Protein AF-A0A392VFJ2-F1 (afdb_monomer_lite)

pLDDT: mean 81.44, std 11.89, range [52.0, 94.38]

InterPro domains:
  IPR036691 Endonuclease/exonuclease/phosphatase superfamily [G3DSA:3.60.10.10] (1-58)
  IPR036691 Endonuclease/exonuclease/phosphatase superfamily [SSF56219] (3-50)

Sequence (58 aa):
MDPWLLIVVYASPRENERKDTWQNLRSLANTINIPRLMMGDFNEIASPEEKKGGVPTD

Structure (mmCIF, N/CA/C/O backbone):
data_AF-A0A392VFJ2-F1
#
_entry.id   AF-A0A392VFJ2-F1
#
loop_
_atom_site.group_PDB
_atom_site.id
_atom_site.type_symbol
_atom_site.label_atom_id
_atom_site.label_alt_id
_atom_site.label_comp_id
_atom_site.label_asym_id
_atom_site.label_entity_id
_atom_site.label_seq_id
_atom_site.pdbx_PDB_ins_code
_atom_site.C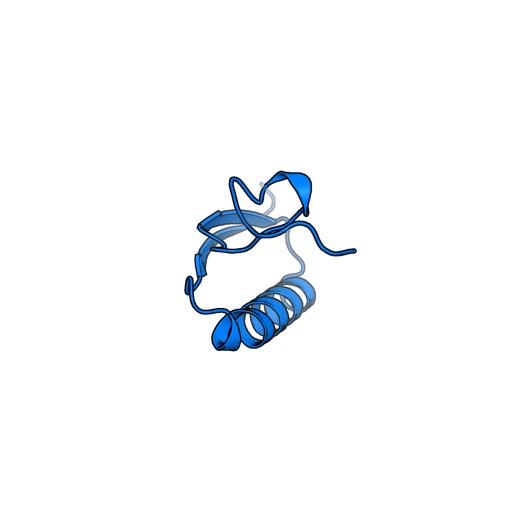artn_x
_atom_site.Cartn_y
_atom_site.Cartn_z
_atom_site.occupancy
_atom_site.B_iso_or_equiv
_atom_site.auth_seq_id
_atom_site.auth_comp_id
_atom_site.auth_asym_id
_atom_site.auth_atom_id
_atom_site.pdbx_PDB_model_num
ATOM 1 N N . MET A 1 1 ? 23.161 -1.974 -14.053 1.00 79.81 1 MET A N 1
ATOM 2 C CA . MET A 1 1 ? 22.470 -1.635 -12.797 1.00 79.81 1 MET A CA 1
ATOM 3 C C . MET A 1 1 ? 21.017 -1.986 -12.999 1.00 79.81 1 MET A C 1
ATOM 5 O O . MET A 1 1 ? 20.406 -1.402 -13.887 1.00 79.81 1 MET A O 1
ATOM 9 N N . ASP A 1 2 ? 20.502 -2.960 -12.261 1.00 88.69 2 ASP A N 1
ATOM 10 C CA . ASP A 1 2 ? 19.072 -3.259 -12.292 1.00 88.69 2 ASP A CA 1
ATOM 11 C C . ASP A 1 2 ? 18.284 -2.102 -11.655 1.00 88.69 2 ASP A C 1
ATOM 13 O O . ASP A 1 2 ? 18.747 -1.516 -10.668 1.00 88.69 2 ASP A O 1
ATOM 17 N N . PRO A 1 3 ? 17.130 -1.716 -12.225 1.00 91.50 3 PRO A N 1
ATOM 18 C CA . PRO A 1 3 ? 16.320 -0.638 -11.679 1.00 91.50 3 PRO A CA 1
ATOM 19 C C . PRO A 1 3 ? 15.713 -1.046 -10.332 1.00 91.50 3 PRO A C 1
ATOM 21 O O . PRO A 1 3 ? 15.284 -2.184 -10.145 1.00 91.50 3 PRO A O 1
ATOM 24 N N . TRP A 1 4 ? 15.632 -0.090 -9.409 1.00 94.38 4 TRP A N 1
ATOM 25 C CA . TRP A 1 4 ? 14.980 -0.254 -8.111 1.00 94.38 4 TRP A CA 1
ATOM 26 C C . TRP A 1 4 ? 14.105 0.961 -7.796 1.00 94.38 4 TRP A C 1
ATOM 28 O O . TRP A 1 4 ? 14.296 2.038 -8.367 1.00 94.38 4 TRP A O 1
ATOM 38 N N . LEU A 1 5 ? 13.136 0.787 -6.896 1.00 94.12 5 LEU A N 1
ATOM 39 C CA . LEU A 1 5 ? 12.209 1.844 -6.489 1.00 94.12 5 LEU A CA 1
ATOM 40 C C . LEU A 1 5 ? 12.311 2.172 -5.004 1.00 94.12 5 LEU A C 1
ATOM 42 O O . LEU A 1 5 ? 12.319 1.284 -4.152 1.00 94.12 5 LEU A O 1
ATOM 46 N N . LEU A 1 6 ? 12.283 3.469 -4.709 1.00 93.44 6 LEU A N 1
ATOM 47 C CA . LEU A 1 6 ? 12.000 3.987 -3.380 1.00 93.44 6 LEU A CA 1
ATOM 48 C C . LEU A 1 6 ? 10.542 4.440 -3.320 1.00 93.44 6 LEU A C 1
ATOM 50 O O . LEU A 1 6 ? 10.115 5.271 -4.120 1.00 93.44 6 LEU A O 1
ATOM 54 N N . ILE A 1 7 ? 9.791 3.912 -2.361 1.00 91.44 7 ILE A N 1
ATOM 55 C CA . ILE A 1 7 ? 8.395 4.267 -2.117 1.00 91.44 7 ILE A CA 1
ATOM 56 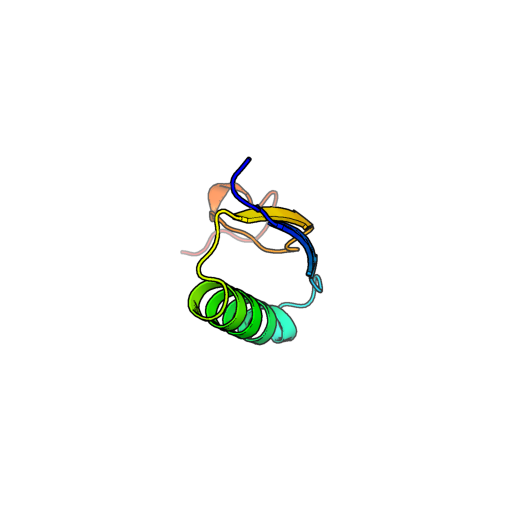C C . ILE A 1 7 ? 8.330 4.931 -0.748 1.00 91.44 7 ILE A C 1
ATOM 58 O O . ILE A 1 7 ? 8.607 4.297 0.271 1.00 91.44 7 ILE A O 1
ATOM 62 N N . VAL A 1 8 ? 7.966 6.210 -0.730 1.00 92.12 8 VAL A N 1
ATOM 63 C CA . VAL A 1 8 ? 7.792 6.968 0.511 1.00 92.12 8 VAL A CA 1
ATOM 64 C C . VAL A 1 8 ? 6.312 6.994 0.875 1.00 92.12 8 VAL A C 1
ATOM 66 O O . VAL A 1 8 ? 5.481 7.376 0.053 1.00 92.12 8 VAL A O 1
ATOM 69 N N . VAL A 1 9 ? 5.984 6.568 2.091 1.00 90.25 9 VAL A N 1
ATOM 70 C CA . VAL A 1 9 ? 4.611 6.465 2.597 1.00 90.25 9 VAL A CA 1
ATOM 71 C C . VAL A 1 9 ? 4.382 7.520 3.673 1.00 90.25 9 VAL A C 1
ATOM 73 O O . VAL A 1 9 ? 5.186 7.669 4.591 1.00 90.25 9 VAL A O 1
ATOM 76 N N . TYR A 1 10 ? 3.272 8.244 3.556 1.00 89.94 10 TYR A N 1
ATOM 77 C CA . TYR A 1 10 ? 2.746 9.104 4.611 1.00 89.94 10 TYR A CA 1
ATOM 78 C C . TYR A 1 10 ? 1.266 8.775 4.793 1.00 89.94 10 TYR A C 1
ATOM 80 O O . TYR A 1 10 ? 0.417 9.212 4.015 1.00 89.94 10 TYR A O 1
ATOM 88 N N . ALA A 1 11 ? 0.982 7.907 5.755 1.00 87.38 11 ALA A N 1
ATOM 89 C CA . ALA A 1 11 ? -0.352 7.397 6.025 1.00 87.38 11 ALA A CA 1
ATOM 90 C C . ALA A 1 11 ? -1.076 8.247 7.073 1.00 87.38 11 ALA A C 1
ATOM 92 O O . ALA A 1 11 ? -0.456 8.953 7.867 1.00 87.38 11 ALA A O 1
ATOM 93 N N . SER A 1 12 ? -2.405 8.169 7.082 1.00 83.88 12 SER A N 1
ATOM 94 C CA . SER A 1 12 ? -3.225 8.890 8.052 1.00 83.88 12 SER A CA 1
ATOM 95 C C . SER A 1 12 ? -3.140 8.265 9.453 1.00 83.88 12 SER A C 1
ATOM 97 O O . SER A 1 12 ? -3.192 7.041 9.569 1.00 83.88 12 SER A O 1
ATOM 99 N N . PRO A 1 13 ? -3.101 9.070 10.534 1.00 79.38 13 PRO A N 1
ATOM 100 C CA . PRO A 1 13 ? -3.168 8.584 11.918 1.00 79.38 13 PRO A CA 1
ATOM 101 C C . PRO A 1 13 ? -4.553 8.071 12.326 1.00 79.38 13 PRO A C 1
ATOM 103 O O . PRO A 1 13 ? -4.721 7.559 13.435 1.00 79.38 13 PRO A O 1
ATOM 106 N N . ARG A 1 14 ? -5.572 8.233 11.475 1.00 80.12 14 ARG A N 1
ATOM 107 C CA . ARG A 1 14 ? -6.950 7.874 11.805 1.00 80.12 14 ARG A CA 1
ATOM 108 C C . ARG A 1 14 ? -7.190 6.380 11.632 1.00 80.12 14 ARG A C 1
ATOM 110 O O . ARG A 1 14 ? -6.962 5.819 10.564 1.00 80.12 14 ARG A O 1
ATOM 117 N N . GLU A 1 15 ? -7.730 5.745 12.668 1.00 76.56 15 GLU A N 1
ATOM 118 C CA . GLU A 1 15 ? -7.931 4.292 12.699 1.00 76.56 15 GLU A CA 1
ATOM 119 C C . GLU A 1 15 ? -8.845 3.774 11.580 1.00 76.56 15 GLU A C 1
ATOM 121 O O . GLU A 1 15 ? -8.600 2.715 11.010 1.00 76.56 15 GLU A O 1
ATOM 126 N N . ASN A 1 16 ? -9.866 4.542 11.205 1.00 78.81 16 ASN A N 1
ATOM 127 C CA . ASN A 1 16 ? -10.777 4.184 10.120 1.00 78.81 16 ASN A CA 1
ATOM 128 C C . ASN A 1 16 ? -10.108 4.183 8.731 1.00 78.81 16 ASN A C 1
ATOM 130 O O . ASN A 1 16 ? -10.583 3.483 7.845 1.00 78.81 16 ASN A O 1
ATOM 134 N N . GLU A 1 17 ? -9.008 4.917 8.542 1.00 80.75 17 GLU A N 1
ATOM 135 C CA . GLU A 1 17 ? -8.290 5.045 7.260 1.00 80.75 17 GLU A CA 1
ATOM 136 C C . GLU A 1 17 ? -7.104 4.055 7.147 1.00 80.75 17 GLU A C 1
ATOM 138 O O . GLU A 1 17 ? -6.509 3.873 6.078 1.00 80.75 17 GLU A O 1
ATOM 143 N N . ARG A 1 18 ? -6.787 3.345 8.238 1.00 81.12 18 ARG A N 1
ATOM 144 C CA . ARG A 1 18 ? -5.717 2.334 8.317 1.00 81.12 18 ARG A CA 1
ATOM 145 C C . ARG A 1 18 ? -5.942 1.140 7.400 1.00 81.12 18 ARG A C 1
ATOM 147 O O . ARG A 1 18 ? -5.044 0.712 6.672 1.00 81.12 18 ARG A O 1
ATOM 154 N N . LYS A 1 19 ? -7.166 0.605 7.403 1.00 81.62 19 LYS A N 1
ATOM 155 C CA . LYS A 1 19 ? -7.527 -0.566 6.590 1.00 81.62 19 LYS A CA 1
ATOM 156 C C . LYS A 1 19 ? -7.314 -0.291 5.102 1.00 81.62 19 LYS A C 1
ATOM 158 O O . LYS A 1 19 ? -6.744 -1.132 4.403 1.00 81.62 19 LYS A O 1
ATOM 163 N N . ASP A 1 20 ? -7.725 0.889 4.657 1.00 85.81 20 ASP A N 1
ATOM 164 C CA . ASP A 1 20 ? -7.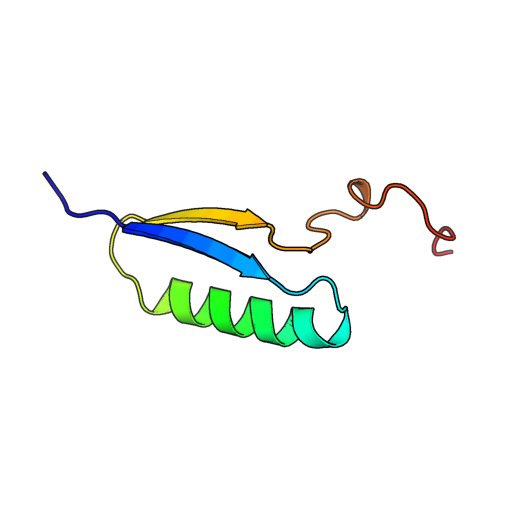614 1.322 3.266 1.00 85.81 20 ASP A CA 1
ATOM 165 C C . ASP A 1 20 ? -6.148 1.560 2.890 1.00 85.81 20 ASP A C 1
ATOM 167 O O . ASP A 1 20 ? -5.685 1.087 1.850 1.00 85.81 20 ASP A O 1
ATOM 171 N N . THR A 1 21 ? -5.371 2.176 3.787 1.00 86.69 21 THR A N 1
ATOM 172 C CA . THR A 1 21 ? -3.916 2.339 3.630 1.00 86.69 21 THR A CA 1
ATOM 173 C C . THR A 1 21 ? -3.226 0.992 3.400 1.00 86.69 21 THR A C 1
ATOM 175 O O . THR A 1 21 ? -2.482 0.831 2.431 1.00 86.69 21 THR A O 1
ATOM 178 N N . TRP A 1 22 ? -3.519 -0.025 4.214 1.00 86.62 22 TRP A N 1
ATOM 179 C CA . TRP A 1 22 ? -2.940 -1.359 4.031 1.00 86.62 22 TRP A CA 1
ATOM 180 C C . TRP A 1 22 ? -3.383 -2.060 2.753 1.00 86.62 22 TRP A C 1
ATOM 182 O O . TRP A 1 22 ? -2.600 -2.795 2.149 1.00 86.62 22 TRP A O 1
ATOM 192 N N . GLN A 1 23 ? -4.641 -1.893 2.342 1.00 89.81 23 GLN A N 1
ATOM 193 C CA . GLN A 1 23 ? -5.110 -2.438 1.067 1.00 89.81 23 GLN A CA 1
ATOM 194 C C . GLN A 1 23 ? -4.346 -1.815 -0.105 1.00 89.81 23 GLN A C 1
ATOM 196 O O . GLN A 1 23 ? -3.873 -2.552 -0.973 1.00 89.81 23 GLN A O 1
ATOM 201 N N . ASN A 1 24 ? -4.126 -0.501 -0.073 1.00 89.00 24 ASN A N 1
ATOM 202 C CA . ASN A 1 24 ? -3.347 0.210 -1.083 1.00 89.00 24 ASN A CA 1
ATOM 203 C C . ASN A 1 24 ? -1.882 -0.243 -1.104 1.00 89.00 24 ASN A C 1
ATOM 205 O O . ASN A 1 24 ? -1.355 -0.552 -2.172 1.00 89.00 24 ASN A O 1
ATOM 209 N N . LEU A 1 25 ? -1.239 -0.371 0.062 1.00 89.12 25 LEU A N 1
ATOM 210 C CA . LEU A 1 25 ? 0.143 -0.857 0.161 1.00 89.12 25 LEU A CA 1
ATOM 211 C C . LEU A 1 25 ? 0.293 -2.295 -0.353 1.00 89.12 25 LEU A C 1
ATOM 213 O O . LEU A 1 25 ? 1.253 -2.588 -1.064 1.00 89.12 25 LEU A O 1
ATOM 217 N N . ARG A 1 26 ? -0.666 -3.186 -0.058 1.00 90.00 26 ARG A N 1
ATOM 218 C CA . ARG A 1 26 ? -0.686 -4.559 -0.596 1.00 90.00 26 ARG A CA 1
ATOM 219 C C . ARG A 1 26 ? -0.875 -4.583 -2.110 1.00 90.00 26 ARG A C 1
ATOM 221 O O . ARG A 1 26 ? -0.187 -5.332 -2.796 1.00 90.00 26 ARG A O 1
ATOM 228 N N . SER A 1 27 ? -1.773 -3.755 -2.636 1.00 91.81 27 SER A N 1
ATOM 229 C CA . SER A 1 27 ? -1.984 -3.632 -4.081 1.00 91.81 27 SER A CA 1
ATOM 230 C C . SER A 1 27 ? -0.716 -3.143 -4.790 1.00 91.81 27 SER A C 1
ATOM 232 O O . SER A 1 27 ? -0.249 -3.760 -5.751 1.00 91.81 27 SER A O 1
ATOM 234 N N . LEU A 1 28 ? -0.081 -2.100 -4.246 1.00 89.69 28 LEU A N 1
ATOM 235 C CA . LEU A 1 28 ? 1.188 -1.566 -4.738 1.00 89.69 28 LEU A CA 1
ATOM 236 C C . LEU A 1 28 ? 2.294 -2.629 -4.695 1.00 89.69 28 LEU A C 1
ATOM 238 O O . LEU A 1 28 ? 3.063 -2.781 -5.644 1.00 89.69 28 LEU A O 1
ATOM 242 N N . ALA A 1 29 ? 2.333 -3.405 -3.612 1.00 87.06 29 ALA A N 1
ATOM 243 C CA . ALA A 1 29 ? 3.292 -4.476 -3.420 1.00 87.06 29 ALA A CA 1
ATOM 244 C C . ALA A 1 29 ? 3.167 -5.611 -4.448 1.00 87.06 29 ALA A C 1
ATOM 246 O O . ALA A 1 29 ? 4.188 -6.148 -4.875 1.00 87.06 29 ALA A O 1
ATOM 247 N N . ASN A 1 30 ? 1.941 -5.945 -4.849 1.00 89.88 30 ASN A N 1
ATOM 248 C CA . ASN A 1 30 ? 1.659 -6.973 -5.853 1.00 89.88 30 ASN A CA 1
ATOM 249 C C . ASN A 1 30 ? 1.856 -6.479 -7.293 1.00 89.88 30 ASN A C 1
ATOM 251 O O . ASN A 1 30 ? 2.018 -7.286 -8.202 1.00 89.88 30 ASN A O 1
ATOM 255 N N . THR A 1 31 ? 1.816 -5.163 -7.509 1.00 92.25 31 THR A N 1
ATOM 256 C CA . THR A 1 31 ? 1.932 -4.564 -8.846 1.00 92.25 31 THR A CA 1
ATOM 257 C C . THR A 1 31 ? 3.392 -4.314 -9.238 1.00 92.25 31 THR A C 1
ATOM 259 O O . THR A 1 31 ? 3.745 -4.377 -10.415 1.00 92.25 31 THR A O 1
ATOM 262 N N . ILE A 1 32 ? 4.263 -4.028 -8.265 1.00 91.56 32 ILE A N 1
ATOM 263 C CA . ILE A 1 32 ? 5.669 -3.691 -8.513 1.00 91.56 32 ILE A CA 1
ATOM 264 C C . ILE A 1 32 ? 6.548 -4.944 -8.430 1.00 91.56 32 ILE A C 1
ATOM 266 O O . ILE A 1 32 ? 6.854 -5.428 -7.340 1.00 91.56 32 ILE A O 1
ATOM 270 N N . ASN A 1 33 ? 7.023 -5.394 -9.595 1.00 90.12 33 ASN A N 1
ATOM 271 C CA . ASN A 1 33 ? 7.861 -6.589 -9.768 1.00 90.12 33 ASN A CA 1
ATOM 272 C C . ASN A 1 33 ? 9.376 -6.307 -9.820 1.00 90.12 33 ASN A C 1
ATOM 274 O O . ASN A 1 33 ? 10.146 -7.155 -10.265 1.00 90.12 33 ASN A O 1
ATOM 278 N N . ILE A 1 34 ? 9.813 -5.122 -9.390 1.00 92.56 34 ILE A N 1
ATOM 279 C CA . ILE A 1 34 ? 11.236 -4.759 -9.292 1.00 92.56 34 ILE A CA 1
ATOM 280 C C . ILE A 1 34 ? 11.647 -4.566 -7.827 1.00 92.56 34 ILE A C 1
ATOM 282 O O . ILE A 1 34 ? 10.773 -4.301 -6.992 1.00 92.56 34 ILE A O 1
ATOM 286 N N . PRO A 1 35 ? 12.947 -4.690 -7.488 1.00 92.94 35 PRO A N 1
ATOM 287 C CA . PRO A 1 35 ? 13.433 -4.440 -6.135 1.00 92.94 35 PRO A CA 1
ATOM 288 C C . PRO A 1 35 ? 12.930 -3.096 -5.605 1.00 92.94 35 PRO A C 1
ATOM 290 O O . PRO A 1 35 ? 13.038 -2.067 -6.277 1.00 92.94 35 PRO A O 1
ATOM 293 N N . ARG A 1 36 ? 12.353 -3.103 -4.402 1.00 91.44 36 ARG A N 1
ATOM 294 C CA . ARG A 1 36 ? 11.723 -1.919 -3.817 1.00 91.44 36 ARG A CA 1
ATOM 295 C C . ARG A 1 36 ? 12.015 -1.789 -2.335 1.00 91.44 36 ARG A C 1
ATOM 297 O O . ARG A 1 36 ? 11.980 -2.773 -1.601 1.00 91.44 36 ARG A O 1
ATOM 304 N N . LEU A 1 37 ? 12.240 -0.553 -1.916 1.00 91.75 37 LEU A N 1
ATOM 305 C CA . LEU A 1 37 ? 12.343 -0.144 -0.525 1.00 91.75 37 LEU A CA 1
ATOM 306 C C . LEU A 1 37 ? 11.145 0.749 -0.199 1.00 91.75 37 LEU A C 1
ATOM 308 O O . LEU A 1 37 ? 10.860 1.696 -0.929 1.00 91.75 37 LEU A O 1
ATOM 312 N N . MET A 1 38 ? 10.441 0.440 0.886 1.00 91.88 38 MET A N 1
ATOM 313 C CA . MET A 1 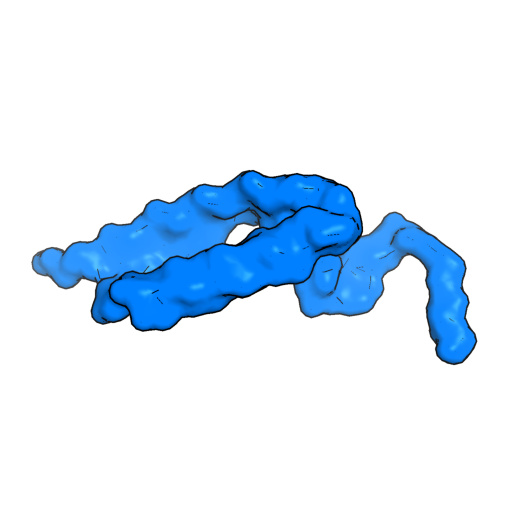38 ? 9.353 1.264 1.413 1.00 91.88 38 MET A CA 1
ATOM 314 C C . MET A 1 38 ? 9.809 1.912 2.718 1.00 91.88 38 MET A C 1
ATOM 316 O O . MET A 1 38 ? 10.336 1.223 3.58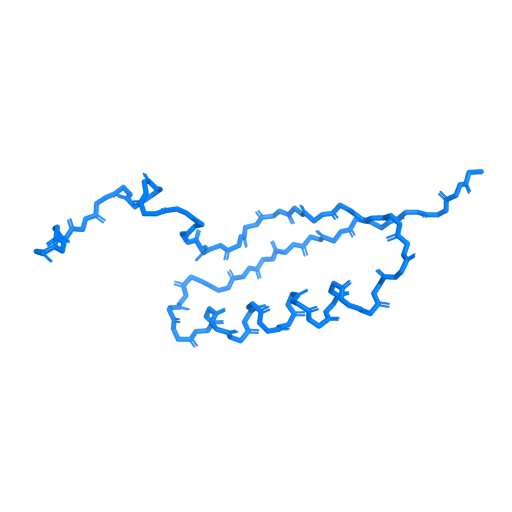8 1.00 91.88 38 MET A O 1
ATOM 320 N N . MET A 1 39 ? 9.617 3.222 2.854 1.00 91.44 39 MET A N 1
ATOM 321 C CA . MET A 1 39 ? 9.964 3.973 4.064 1.00 91.44 39 MET A CA 1
ATOM 322 C C . MET A 1 39 ? 8.985 5.124 4.306 1.00 91.44 39 MET A C 1
ATOM 324 O O . MET A 1 39 ? 8.290 5.541 3.386 1.00 91.44 39 MET A O 1
ATOM 328 N N . GLY A 1 40 ? 8.959 5.671 5.517 1.00 90.19 40 GLY A N 1
ATOM 329 C CA . GLY A 1 40 ? 8.142 6.835 5.862 1.00 90.19 40 GLY A CA 1
ATOM 330 C C . GLY A 1 40 ? 7.339 6.623 7.138 1.00 90.19 40 GLY A C 1
ATOM 331 O O . GLY A 1 40 ? 7.701 5.787 7.965 1.00 90.19 40 GLY A O 1
ATOM 332 N N . ASP A 1 41 ? 6.271 7.399 7.290 1.00 86.56 41 ASP A N 1
ATOM 333 C CA . ASP A 1 41 ? 5.373 7.342 8.439 1.00 86.56 41 ASP A CA 1
ATOM 334 C C . AS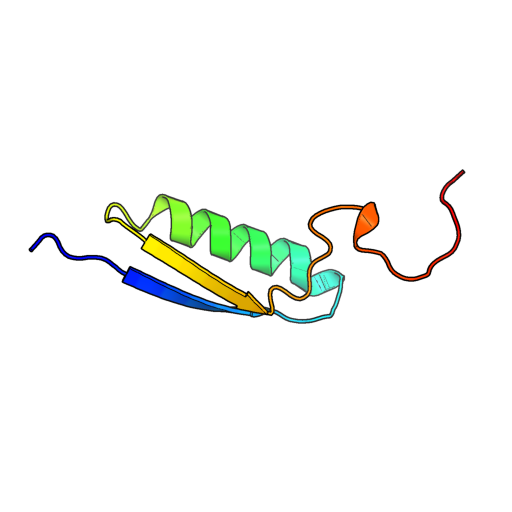P A 1 41 ? 4.102 6.584 8.052 1.00 86.56 41 ASP A C 1
ATOM 336 O O . ASP A 1 41 ? 3.239 7.082 7.324 1.00 86.56 41 ASP A O 1
ATOM 340 N N . PHE A 1 42 ? 4.016 5.340 8.515 1.00 83.62 42 PHE A N 1
ATOM 341 C CA . PHE A 1 42 ? 2.865 4.476 8.279 1.00 83.62 42 PHE A CA 1
ATOM 342 C C . PHE A 1 42 ? 1.719 4.749 9.262 1.00 83.62 42 PHE A C 1
ATOM 344 O O . PHE A 1 42 ? 0.629 4.229 9.039 1.00 83.62 42 PHE A O 1
ATOM 351 N N . ASN A 1 43 ? 1.932 5.562 10.311 1.00 80.88 43 ASN A N 1
ATOM 352 C CA . ASN A 1 43 ? 0.923 5.923 11.317 1.00 80.88 43 ASN A CA 1
ATOM 353 C C . ASN A 1 43 ? 0.137 4.715 11.889 1.00 80.88 43 ASN A C 1
ATOM 355 O O . ASN A 1 43 ? -1.038 4.778 12.283 1.00 80.88 43 ASN A O 1
ATOM 359 N N . GLU A 1 44 ? 0.842 3.591 11.952 1.00 70.62 44 GLU A N 1
ATOM 360 C CA . GLU A 1 44 ? 0.354 2.246 12.210 1.00 70.62 44 GLU A CA 1
ATOM 361 C C . GLU A 1 44 ? 1.125 1.636 13.374 1.00 70.62 44 GLU A C 1
ATOM 363 O O . GLU A 1 44 ? 2.304 1.918 13.571 1.00 70.62 44 GLU A O 1
ATOM 368 N N . ILE A 1 45 ? 0.435 0.799 14.143 1.00 68.31 45 ILE A N 1
ATOM 369 C CA . ILE A 1 45 ? 1.032 0.017 15.223 1.00 68.31 45 ILE A CA 1
ATOM 370 C C . ILE A 1 45 ? 1.323 -1.354 14.610 1.00 68.31 45 ILE A C 1
ATOM 372 O O . ILE A 1 45 ? 0.416 -2.175 14.487 1.00 68.31 45 ILE A O 1
ATOM 376 N N . ALA A 1 46 ? 2.558 -1.581 14.166 1.00 66.94 46 ALA A N 1
ATOM 377 C CA . ALA A 1 46 ? 2.973 -2.840 13.553 1.00 66.94 46 ALA A CA 1
ATOM 378 C C . ALA A 1 46 ? 3.098 -3.966 14.592 1.00 66.94 46 ALA A C 1
ATOM 380 O O . ALA A 1 46 ? 2.900 -5.135 14.259 1.00 66.94 46 ALA A O 1
ATOM 381 N N . SER A 1 47 ? 3.372 -3.617 15.851 1.00 66.50 47 SER A N 1
ATOM 382 C CA . SER A 1 47 ? 3.298 -4.528 16.994 1.00 66.50 47 SER A CA 1
ATOM 383 C C . SER A 1 47 ? 2.534 -3.902 18.167 1.00 66.50 47 SER A C 1
ATOM 385 O O . SER A 1 47 ? 2.729 -2.717 18.440 1.00 66.50 47 SER A O 1
ATOM 387 N N . PRO A 1 48 ? 1.741 -4.675 18.943 1.00 63.38 48 PRO A N 1
ATOM 388 C CA . PRO A 1 48 ? 1.168 -4.218 20.213 1.00 63.38 48 PRO A CA 1
ATOM 389 C C . PRO A 1 48 ? 2.183 -3.546 21.151 1.00 63.38 48 PRO A C 1
ATOM 391 O O . PRO A 1 48 ? 1.811 -2.679 21.938 1.00 63.38 48 PRO A O 1
ATOM 394 N N . GLU A 1 49 ? 3.461 -3.913 21.043 1.00 66.69 49 GLU A N 1
ATOM 395 C CA . GLU A 1 49 ? 4.573 -3.380 21.837 1.00 66.69 49 GLU A CA 1
ATOM 396 C C . GLU A 1 49 ? 4.943 -1.931 21.468 1.00 66.69 49 GLU A C 1
ATOM 398 O O . GLU A 1 49 ? 5.522 -1.214 22.283 1.00 66.69 49 GLU A O 1
ATOM 403 N N . GLU A 1 50 ? 4.573 -1.455 20.275 1.00 63.47 50 GLU A N 1
ATOM 404 C CA . GLU A 1 50 ? 4.746 -0.052 19.866 1.00 63.47 50 GLU A CA 1
ATOM 405 C C . GLU A 1 50 ? 3.704 0.876 20.498 1.00 63.47 50 GLU A C 1
ATOM 407 O O . GLU A 1 50 ? 3.849 2.103 20.481 1.00 63.47 50 GLU A O 1
ATOM 412 N N . LYS A 1 51 ? 2.647 0.309 21.091 1.00 62.69 51 LYS A N 1
ATOM 413 C CA . LYS A 1 51 ? 1.584 1.066 21.745 1.00 62.69 51 LYS A CA 1
ATOM 414 C C . LYS A 1 51 ? 2.099 1.651 23.062 1.00 62.69 51 LYS A C 1
ATOM 416 O O . LYS A 1 51 ? 1.927 1.093 24.143 1.00 62.69 51 LYS A O 1
ATOM 421 N N . LYS A 1 52 ? 2.732 2.822 22.986 1.00 58.69 52 LYS A N 1
ATOM 422 C CA . LYS A 1 52 ? 3.204 3.583 24.150 1.00 58.69 52 LYS A CA 1
ATOM 423 C C . LYS A 1 52 ? 2.023 4.296 24.834 1.00 58.69 52 LYS A C 1
ATOM 425 O O . LYS A 1 52 ? 1.866 5.508 24.727 1.00 58.69 52 LYS A O 1
ATOM 430 N N . GLY A 1 53 ? 1.180 3.520 25.520 1.00 66.38 53 GLY A N 1
ATOM 431 C CA . GLY A 1 53 ? 0.015 3.992 26.280 1.00 66.38 53 GLY A CA 1
ATOM 432 C C . GLY A 1 53 ? -1.342 3.549 25.712 1.00 66.38 53 GLY A C 1
ATOM 433 O O . GLY A 1 53 ? -1.572 3.551 24.505 1.00 66.38 53 GLY A O 1
ATOM 434 N N . GLY A 1 54 ? -2.246 3.162 26.617 1.00 63.44 54 GLY A N 1
ATOM 435 C CA . GLY A 1 54 ? -3.597 2.654 26.352 1.00 63.44 54 GLY A CA 1
ATOM 436 C C . GLY A 1 54 ? -4.052 1.711 27.474 1.00 63.44 54 GLY A C 1
ATOM 437 O O . GLY A 1 54 ? -3.212 1.197 28.210 1.00 63.44 54 GLY A O 1
ATOM 438 N N . VAL A 1 55 ? -5.363 1.498 27.631 1.00 61.56 55 VAL A N 1
ATOM 439 C CA . VAL A 1 55 ? -5.898 0.516 28.595 1.00 61.56 55 VAL A CA 1
ATOM 440 C C . VAL A 1 55 ? -5.443 -0.887 28.157 1.00 61.56 55 VAL A C 1
ATOM 442 O O . VAL A 1 55 ? -5.579 -1.193 26.966 1.00 61.56 55 VAL A O 1
ATOM 445 N N . PRO A 1 56 ? -4.881 -1.717 29.057 1.00 54.69 56 PRO A N 1
ATOM 446 C CA . PRO A 1 56 ? -4.594 -3.115 28.758 1.00 54.69 56 PRO A CA 1
ATOM 447 C C . PRO A 1 56 ? -5.869 -3.806 28.276 1.00 54.69 56 PRO A C 1
ATOM 449 O O . PRO A 1 56 ? -6.935 -3.613 28.858 1.00 54.69 56 PRO A O 1
ATOM 452 N N . THR A 1 57 ? -5.776 -4.573 27.197 1.00 60.16 57 THR A N 1
ATOM 453 C CA . THR A 1 57 ? -6.836 -5.519 26.847 1.00 60.16 57 THR A CA 1
ATOM 454 C C . THR A 1 57 ? -6.735 -6.706 27.795 1.00 60.16 57 THR A C 1
ATOM 456 O O . THR A 1 57 ? -5.668 -7.320 27.859 1.00 60.16 57 THR A O 1
ATOM 459 N N . ASP A 1 58 ? -7.821 -6.952 28.529 1.00 52.00 58 ASP A N 1
ATOM 460 C CA . ASP A 1 58 ? -8.082 -8.182 29.292 1.00 52.00 58 ASP A CA 1
ATOM 461 C C . ASP A 1 58 ? -7.946 -9.435 28.406 1.00 52.00 58 ASP A C 1
ATOM 463 O O . ASP A 1 58 ? -8.337 -9.357 27.212 1.00 52.00 58 ASP A O 1
#

Foldseek 3Di:
DFDEEEAEDDFDLDPVRLVVLVVVVVVVVVVDPGHYDYDYCSNDDPDPVVPPDDDDDD

Secondary structure (DSSP, 8-state):
----EEEEEE--S-HHHHHHHHHHHHHHHHH--S-EEEEEE--S-SSGGG--S-PPP-

Organism: NCBI:txid97028

Radius of gyration: 14.59 Å; chains: 1; bounding box: 33×17×42 Å